Protein AF-A0AAV9BXY5-F1 (afdb_monomer_lite)

Radius of gyration: 16.95 Å; chains: 1; bounding box: 50×37×58 Å

InterPro domains:
  IPR035992 Ricin B-like lectins [SSF50370] (1-99)

Secondary structure (DSSP, 8-state):
-EEEE-TTSSBEEEE-TTSPPPEEEPTTT-BEEETTEEEEEEE---TTSBPEEES-TTSGGGB-EEETTEEEEE-GGGPEEEEE-----TT-SSEEPEEEEPTTTT-S---S-GGGG---PPP-----------PPP-

pLDDT: mean 81.11, std 15.78, range [39.06, 95.69]

Sequence (138 aa):
MCVSADAGGQNVVLGDCSKSSRWFRRRGNHAIMLSSADHLCMHFVGEGQPVTLSTNCDDQLSSWWPVAMFQFVSGSQGKRMCLDGGNSQPGSTGVVITTTECDCLGTVTCQENPQTQWFSFVTTNKGSKTKKQTSRPV

Foldseek 3Di:
DDWAQDPVQWFIWAADPVPHWDWDQDPPQRFIATPVDRQWTWFADAAPDFITIDSPCNDQRRRWDDDPQWTWGQHPPRFTKTWFQPQDDPPDNTGGIGIHGQFQRPHPDGPDDNVRRGHDDDDDPPDDPPPPPDDDDD

Organism: Acorus calamus (NCBI:txid4465)

Structure (mmCIF, N/CA/C/O backbone):
data_AF-A0AAV9BXY5-F1
#
_entry.id   AF-A0AAV9BXY5-F1
#
loop_
_atom_site.group_PDB
_atom_site.id
_atom_site.type_symbol
_atom_site.label_atom_id
_atom_site.label_alt_id
_atom_site.label_comp_id
_atom_site.label_asym_id
_atom_site.label_entity_id
_atom_site.label_seq_id
_atom_site.pdbx_PDB_ins_code
_atom_site.Cartn_x
_atom_site.Cartn_y
_atom_site.Cartn_z
_atom_site.occupancy
_atom_site.B_iso_or_equiv
_atom_site.auth_seq_id
_atom_site.auth_comp_id
_atom_site.auth_asym_id
_atom_site.auth_atom_id
_atom_site.pdbx_PDB_model_num
ATOM 1 N N . MET A 1 1 ? -11.027 3.374 -9.563 1.00 85.12 1 MET A N 1
ATOM 2 C CA . MET A 1 1 ? -9.615 3.807 -9.468 1.00 85.12 1 MET A CA 1
ATOM 3 C C . MET A 1 1 ? -8.743 2.573 -9.314 1.00 85.12 1 MET A C 1
ATOM 5 O O . MET A 1 1 ? -9.251 1.561 -8.848 1.00 85.12 1 MET A O 1
ATOM 9 N N . CYS A 1 2 ? -7.476 2.639 -9.711 1.00 89.88 2 CYS A N 1
ATOM 10 C CA . CYS A 1 2 ? -6.522 1.543 -9.560 1.00 89.88 2 CYS A CA 1
ATOM 11 C C . CYS A 1 2 ? -5.250 2.011 -8.865 1.00 89.88 2 CYS A C 1
ATOM 13 O O . CYS A 1 2 ? -4.827 3.158 -9.011 1.00 89.88 2 CYS A O 1
ATOM 15 N N . VAL A 1 3 ? -4.636 1.082 -8.144 1.00 91.69 3 VAL A N 1
ATOM 16 C CA . VAL A 1 3 ? -3.418 1.313 -7.376 1.00 91.69 3 VAL A CA 1
ATOM 17 C C . VAL A 1 3 ? -2.209 1.471 -8.300 1.00 91.69 3 VAL A C 1
ATOM 19 O O . VAL A 1 3 ? -1.983 0.643 -9.185 1.00 91.69 3 VAL A O 1
ATOM 22 N N . SER A 1 4 ? -1.411 2.511 -8.080 1.00 92.00 4 SER A N 1
ATOM 23 C CA . SER A 1 4 ? -0.211 2.845 -8.850 1.00 92.00 4 SER A CA 1
ATOM 24 C C . SER A 1 4 ? 0.912 3.312 -7.932 1.00 92.00 4 SER A C 1
ATOM 26 O O . SER A 1 4 ? 0.653 3.870 -6.873 1.00 92.00 4 SER A O 1
ATOM 28 N N . ALA A 1 5 ? 2.155 3.084 -8.340 1.00 91.62 5 ALA A N 1
ATOM 29 C CA . ALA A 1 5 ? 3.289 3.797 -7.776 1.00 91.62 5 ALA A CA 1
ATOM 30 C C . ALA A 1 5 ? 3.261 5.231 -8.320 1.00 91.62 5 ALA A C 1
ATOM 32 O O . ALA A 1 5 ? 2.939 5.435 -9.496 1.00 91.62 5 ALA A O 1
ATOM 33 N N . ASP A 1 6 ? 3.556 6.215 -7.477 1.00 87.38 6 ASP A N 1
ATOM 34 C CA . ASP A 1 6 ? 3.682 7.598 -7.924 1.00 87.38 6 ASP A CA 1
ATOM 35 C C . ASP A 1 6 ? 4.889 7.790 -8.863 1.00 87.38 6 ASP A C 1
ATOM 37 O O . ASP A 1 6 ? 5.730 6.906 -9.037 1.00 87.38 6 ASP A O 1
ATOM 41 N N . ALA A 1 7 ? 4.981 8.960 -9.501 1.00 76.81 7 ALA A N 1
ATOM 42 C CA . ALA A 1 7 ? 6.074 9.259 -10.429 1.00 76.81 7 ALA A CA 1
ATOM 43 C C . ALA A 1 7 ? 7.459 9.266 -9.749 1.00 76.81 7 ALA A C 1
ATOM 45 O O . ALA A 1 7 ? 8.463 9.039 -10.420 1.00 76.81 7 ALA A O 1
ATOM 46 N N . GLY A 1 8 ? 7.505 9.514 -8.434 1.00 73.62 8 GLY A N 1
ATOM 47 C CA . GLY A 1 8 ? 8.722 9.442 -7.625 1.00 73.62 8 GLY A CA 1
ATOM 48 C C . GLY A 1 8 ? 9.137 8.014 -7.256 1.00 73.62 8 GLY A C 1
ATOM 49 O O . GLY A 1 8 ? 10.257 7.817 -6.793 1.00 73.62 8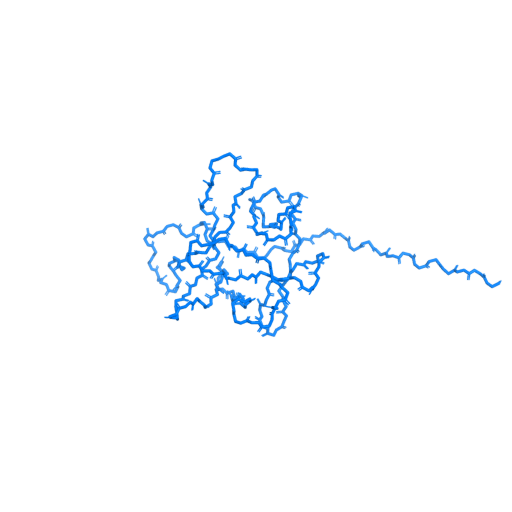 GLY A O 1
ATOM 50 N N . GLY A 1 9 ? 8.264 7.021 -7.464 1.00 73.56 9 GLY A N 1
ATOM 51 C CA . GLY A 1 9 ? 8.501 5.625 -7.102 1.00 73.56 9 GLY A CA 1
ATOM 52 C C . GLY A 1 9 ? 8.584 5.385 -5.594 1.00 73.56 9 GLY A C 1
ATOM 53 O O . GLY A 1 9 ? 9.154 4.377 -5.182 1.00 73.56 9 GLY A O 1
ATOM 54 N N . GLN A 1 10 ? 8.054 6.297 -4.777 1.00 83.44 10 GLN A N 1
ATOM 55 C CA . GLN A 1 10 ? 8.145 6.233 -3.315 1.00 83.44 10 GLN A CA 1
ATOM 56 C C . GLN A 1 10 ? 6.796 5.957 -2.660 1.00 83.44 10 GLN A C 1
ATOM 58 O O . GLN A 1 10 ? 6.749 5.240 -1.663 1.00 83.44 10 GLN A O 1
ATOM 63 N N . ASN A 1 11 ? 5.708 6.481 -3.227 1.00 87.19 11 ASN A N 1
ATOM 64 C CA . ASN A 1 11 ? 4.377 6.371 -2.637 1.00 87.19 11 ASN A CA 1
ATOM 65 C C . ASN A 1 11 ? 3.450 5.506 -3.482 1.00 87.19 11 ASN A C 1
ATOM 67 O O . ASN A 1 11 ? 3.620 5.349 -4.695 1.00 87.19 11 ASN A O 1
ATOM 71 N N . VAL A 1 12 ? 2.416 4.990 -2.824 1.00 92.19 12 VAL A N 1
ATOM 72 C CA . VAL A 1 12 ? 1.322 4.271 -3.466 1.00 92.19 12 VAL A CA 1
ATOM 73 C C . VAL A 1 12 ? 0.084 5.167 -3.524 1.00 92.19 12 VAL A C 1
ATOM 75 O O . VAL A 1 12 ? -0.378 5.707 -2.521 1.00 92.19 12 VAL A O 1
ATOM 78 N N . VAL A 1 13 ? -0.469 5.319 -4.724 1.00 91.81 13 VAL A N 1
ATOM 79 C CA . VAL A 1 13 ? -1.594 6.212 -5.015 1.00 91.81 13 VAL A CA 1
ATOM 80 C C . VAL A 1 13 ? -2.698 5.491 -5.784 1.00 91.81 13 VAL A C 1
ATOM 82 O O . VAL A 1 13 ? -2.467 4.505 -6.484 1.00 91.81 13 VAL A O 1
ATOM 85 N N . LEU A 1 14 ? -3.917 6.007 -5.699 1.00 89.56 14 LEU A N 1
ATOM 86 C CA . LEU A 1 14 ? -5.039 5.655 -6.555 1.00 89.56 14 LEU A CA 1
ATOM 87 C C . LEU A 1 14 ? -5.111 6.618 -7.735 1.00 89.56 14 LEU A C 1
ATOM 89 O O . LEU A 1 14 ? -5.071 7.837 -7.572 1.00 89.56 14 LEU A O 1
ATOM 93 N N . GLY A 1 15 ? -5.274 6.055 -8.928 1.00 86.81 15 GLY A N 1
ATOM 94 C CA . GLY A 1 15 ? -5.426 6.821 -10.159 1.00 86.81 15 GLY A CA 1
ATOM 95 C C . GLY A 1 15 ? -6.216 6.075 -11.230 1.00 86.81 15 GLY A C 1
ATOM 96 O O . GLY A 1 15 ? -6.989 5.151 -10.948 1.00 86.81 15 GLY A O 1
ATOM 97 N N . ASP A 1 16 ? -6.020 6.493 -12.478 1.00 85.88 16 ASP A N 1
ATOM 98 C CA . ASP A 1 16 ? -6.633 5.874 -13.651 1.00 85.88 16 ASP A CA 1
ATOM 99 C C . ASP A 1 16 ? -6.052 4.469 -13.914 1.00 85.88 16 ASP A C 1
ATOM 101 O O . ASP A 1 16 ? -4.844 4.284 -14.078 1.00 85.88 16 ASP A O 1
ATOM 105 N N . CYS A 1 17 ? -6.937 3.476 -14.016 1.00 86.50 17 CYS A N 1
ATOM 106 C CA . CYS A 1 17 ? -6.613 2.090 -14.355 1.00 86.50 17 CYS A CA 1
ATOM 107 C C . CYS A 1 17 ? -5.952 1.924 -15.733 1.00 86.50 17 CYS A C 1
ATOM 109 O O . 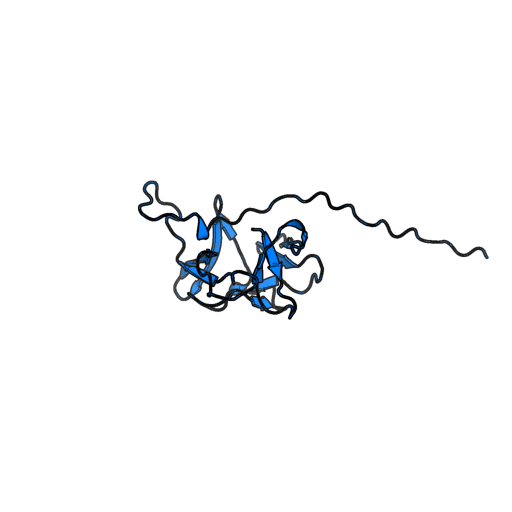CYS A 1 17 ? -5.234 0.950 -15.963 1.00 86.50 17 CYS A O 1
ATOM 111 N N . SER A 1 18 ? -6.149 2.863 -16.664 1.00 86.31 18 SER A N 1
ATOM 112 C CA . SER A 1 18 ? -5.514 2.815 -17.985 1.00 86.31 18 SER A CA 1
ATOM 113 C C . SER A 1 18 ? -3.985 2.974 -17.904 1.00 86.31 18 SER A C 1
ATOM 115 O O . SER A 1 18 ? -3.256 2.337 -18.682 1.00 86.31 18 SER A O 1
ATOM 117 N N . LYS A 1 19 ? -3.514 3.743 -16.910 1.00 85.19 19 LYS A N 1
ATOM 118 C CA . LYS A 1 19 ? -2.110 4.107 -16.651 1.00 85.19 19 LYS A CA 1
ATOM 119 C C . LYS A 1 19 ? -1.530 3.452 -15.393 1.00 85.19 19 LYS A C 1
ATOM 121 O O . LYS A 1 19 ? -0.410 3.780 -15.015 1.00 85.19 19 LYS A O 1
ATOM 126 N N . SER A 1 20 ? -2.266 2.548 -14.748 1.00 88.69 20 SER A N 1
ATOM 127 C CA . SER A 1 20 ? -1.868 2.048 -13.437 1.00 88.69 20 SER A CA 1
ATOM 128 C C . SER A 1 20 ? -0.637 1.148 -13.472 1.00 88.69 20 SER A C 1
ATOM 130 O O . SER A 1 20 ? -0.376 0.434 -14.451 1.00 88.69 20 SER A O 1
ATOM 132 N N . SER A 1 21 ? 0.094 1.130 -12.359 1.00 91.75 21 SER A N 1
ATOM 133 C CA . SER A 1 21 ? 1.155 0.149 -12.142 1.00 91.75 21 SER A CA 1
ATOM 134 C C . SER A 1 21 ? 0.577 -1.263 -12.066 1.00 91.75 21 SER A C 1
ATOM 136 O O . SER A 1 21 ? -0.595 -1.472 -11.742 1.00 91.75 21 SER A O 1
ATOM 138 N N . ARG A 1 22 ? 1.414 -2.254 -12.381 1.00 92.12 22 ARG A N 1
ATOM 139 C CA . ARG A 1 22 ? 1.067 -3.662 -12.188 1.00 92.12 22 ARG A CA 1
ATOM 140 C C . ARG A 1 22 ? 1.697 -4.175 -10.913 1.00 92.12 22 ARG A C 1
ATOM 142 O O . ARG A 1 22 ? 2.854 -3.876 -10.625 1.00 92.12 22 ARG A O 1
ATOM 149 N N . TRP A 1 23 ? 0.948 -5.014 -10.223 1.00 93.44 23 TRP A N 1
ATOM 150 C CA . TRP A 1 23 ? 1.334 -5.577 -8.944 1.00 93.44 23 TRP A CA 1
ATOM 151 C C . TRP A 1 23 ? 1.168 -7.085 -8.990 1.00 93.44 23 TRP A C 1
ATOM 153 O O . TRP A 1 23 ? 0.261 -7.594 -9.651 1.00 93.44 23 TRP A O 1
ATOM 163 N N . PHE A 1 24 ? 2.016 -7.802 -8.268 1.00 93.12 24 PHE A N 1
ATOM 164 C CA . PHE A 1 24 ? 1.837 -9.230 -8.047 1.00 93.12 24 PHE A CA 1
ATOM 165 C C . PHE A 1 24 ? 2.108 -9.560 -6.588 1.00 93.12 24 PHE A C 1
ATOM 167 O O . PHE A 1 24 ? 2.911 -8.906 -5.931 1.00 93.12 24 PHE A O 1
ATOM 174 N N . ARG A 1 25 ? 1.441 -10.589 -6.068 1.00 92.12 25 ARG A N 1
ATOM 175 C CA . ARG A 1 25 ? 1.734 -11.083 -4.726 1.00 92.12 25 ARG A CA 1
ATOM 176 C C . ARG A 1 25 ? 2.840 -12.123 -4.798 1.00 92.12 25 ARG A C 1
ATOM 178 O O . ARG A 1 25 ? 2.696 -13.125 -5.503 1.00 92.12 25 ARG A O 1
ATOM 185 N N . ARG A 1 26 ? 3.922 -11.909 -4.056 1.00 92.88 26 ARG A N 1
ATOM 186 C CA . ARG A 1 26 ? 4.996 -12.890 -3.910 1.00 92.88 26 ARG A CA 1
ATOM 187 C C . ARG A 1 26 ? 4.501 -14.076 -3.084 1.00 92.88 26 ARG A C 1
ATOM 189 O O . ARG A 1 26 ? 3.875 -13.905 -2.037 1.00 92.88 26 ARG A O 1
ATOM 196 N N . ARG A 1 27 ? 4.767 -15.293 -3.565 1.00 86.94 27 ARG A N 1
ATOM 197 C CA . ARG A 1 27 ? 4.486 -16.524 -2.810 1.00 86.94 27 ARG A CA 1
ATOM 198 C C . ARG A 1 27 ? 5.444 -16.612 -1.617 1.00 86.94 27 ARG A C 1
ATOM 200 O O . ARG A 1 27 ? 6.620 -16.308 -1.772 1.00 86.94 27 ARG A O 1
ATOM 207 N N . GLY A 1 28 ? 4.948 -17.036 -0.457 1.00 86.94 28 GLY A N 1
ATOM 208 C CA . GLY A 1 28 ? 5.744 -17.205 0.765 1.00 86.94 28 GLY A CA 1
ATOM 209 C C . GLY A 1 28 ? 5.386 -16.188 1.843 1.00 86.94 28 GLY A C 1
ATOM 210 O O . GLY A 1 28 ? 4.810 -16.566 2.853 1.00 86.94 28 GLY A O 1
ATOM 211 N N . ASN A 1 29 ? 5.669 -14.905 1.613 1.00 88.75 29 ASN A N 1
ATOM 212 C CA . ASN A 1 29 ? 5.476 -13.861 2.628 1.00 88.75 29 ASN A CA 1
ATOM 213 C C . ASN A 1 29 ? 4.358 -12.855 2.310 1.00 88.75 29 ASN A C 1
ATOM 215 O O . ASN A 1 29 ? 4.211 -11.849 2.990 1.00 88.75 29 ASN A O 1
ATOM 219 N N . HIS A 1 30 ? 3.576 -13.103 1.258 1.00 92.25 30 HIS A N 1
ATOM 220 C CA . HIS A 1 30 ? 2.453 -12.255 0.855 1.00 92.25 30 HIS A CA 1
ATOM 221 C C . HIS A 1 30 ? 2.812 -10.792 0.528 1.00 92.25 30 HIS A C 1
ATOM 223 O O . HIS A 1 30 ? 1.915 -9.954 0.432 1.00 92.25 30 HIS A O 1
ATOM 229 N N . ALA A 1 31 ? 4.087 -10.483 0.274 1.00 95.19 31 ALA A N 1
ATOM 230 C CA . ALA A 1 31 ? 4.482 -9.154 -0.173 1.00 95.19 31 ALA A CA 1
ATOM 231 C C . ALA A 1 31 ? 3.805 -8.788 -1.501 1.00 95.19 31 ALA A C 1
ATOM 233 O O . ALA A 1 31 ? 3.729 -9.604 -2.427 1.00 95.19 31 ALA A O 1
ATOM 234 N N . ILE A 1 32 ? 3.306 -7.554 -1.594 1.00 95.56 32 ILE A N 1
ATOM 235 C CA . ILE A 1 32 ? 2.734 -6.997 -2.822 1.00 95.56 32 ILE A CA 1
ATOM 236 C C . ILE A 1 32 ? 3.853 -6.273 -3.567 1.00 95.56 32 ILE A C 1
ATOM 238 O O . ILE A 1 32 ? 4.298 -5.205 -3.158 1.00 95.56 32 ILE A O 1
ATOM 242 N N . MET A 1 33 ? 4.311 -6.886 -4.652 1.00 95.56 33 MET A N 1
ATOM 243 C CA . MET A 1 33 ? 5.483 -6.491 -5.427 1.00 95.56 33 MET A CA 1
ATOM 244 C C . MET A 1 33 ? 5.092 -5.627 -6.622 1.00 95.56 33 MET A C 1
ATOM 246 O O . MET A 1 33 ? 4.098 -5.905 -7.304 1.00 95.56 33 MET A O 1
ATOM 250 N N . LEU A 1 34 ? 5.915 -4.629 -6.931 1.00 94.62 34 LEU A N 1
ATOM 251 C CA . LEU A 1 34 ? 5.781 -3.828 -8.140 1.00 94.62 34 LEU A CA 1
ATOM 252 C C . LEU A 1 34 ? 6.326 -4.610 -9.346 1.00 94.62 34 LEU A C 1
ATOM 254 O O . LEU A 1 34 ? 7.487 -4.992 -9.396 1.00 94.62 34 LEU A O 1
ATOM 258 N N . SER A 1 35 ? 5.506 -4.837 -10.374 1.00 92.88 35 SER A N 1
ATOM 259 C CA . SER A 1 35 ? 5.913 -5.688 -11.511 1.00 92.88 35 SER A CA 1
ATOM 260 C C . SER A 1 35 ? 7.000 -5.068 -12.393 1.00 92.88 35 SER A C 1
ATOM 262 O O . SER A 1 35 ? 7.683 -5.790 -13.110 1.00 92.88 35 SER A O 1
ATOM 264 N N . SER A 1 36 ? 7.127 -3.738 -12.405 1.00 91.25 36 SER A N 1
ATOM 265 C CA . SER A 1 36 ? 8.169 -3.034 -13.165 1.00 91.25 36 SER A CA 1
ATOM 266 C C . SER A 1 36 ? 9.517 -2.973 -12.441 1.00 91.25 36 SER A C 1
ATOM 268 O O . SER A 1 36 ? 10.509 -2.624 -13.073 1.00 91.25 36 SER A O 1
ATOM 270 N N . ALA A 1 37 ? 9.548 -3.288 -11.144 1.00 90.88 37 ALA A N 1
ATOM 271 C CA . ALA A 1 37 ? 10.734 -3.287 -10.296 1.00 90.88 37 ALA A CA 1
ATOM 272 C C . ALA A 1 37 ? 10.545 -4.347 -9.202 1.00 90.88 37 ALA A C 1
ATOM 274 O O . ALA A 1 37 ? 9.987 -4.076 -8.143 1.00 90.88 37 ALA A O 1
ATOM 275 N N . ASP A 1 38 ? 10.997 -5.566 -9.480 1.00 86.44 38 ASP A N 1
ATOM 276 C CA . ASP A 1 38 ? 10.792 -6.768 -8.658 1.00 86.44 38 ASP A CA 1
ATOM 277 C C . ASP A 1 38 ? 11.531 -6.772 -7.307 1.00 86.44 38 ASP A C 1
ATOM 279 O O . ASP A 1 38 ? 11.346 -7.690 -6.512 1.00 86.44 38 ASP A O 1
ATOM 283 N N . HIS A 1 39 ? 12.322 -5.739 -7.028 1.00 92.00 39 HIS A N 1
ATOM 284 C CA . HIS A 1 39 ? 12.944 -5.464 -5.734 1.00 92.00 39 HIS A CA 1
ATOM 285 C C . HIS A 1 39 ? 12.155 -4.449 -4.895 1.00 92.00 39 HIS A C 1
ATOM 287 O O . HIS A 1 39 ? 12.570 -4.161 -3.780 1.00 92.00 39 HIS A O 1
ATOM 293 N N . LEU A 1 40 ? 11.055 -3.888 -5.414 1.00 95.25 40 LEU A N 1
ATOM 294 C CA . LEU A 1 40 ? 10.192 -2.953 -4.692 1.00 95.25 40 LEU A CA 1
ATOM 295 C C . LEU A 1 40 ? 8.857 -3.602 -4.329 1.00 95.25 40 LEU A C 1
ATOM 297 O O . LEU A 1 40 ? 8.211 -4.268 -5.145 1.00 95.25 40 LEU A O 1
ATOM 301 N N . CYS A 1 41 ? 8.407 -3.345 -3.108 1.00 95.69 41 CYS A N 1
ATOM 302 C CA . CYS A 1 41 ? 7.143 -3.837 -2.573 1.00 95.69 41 CYS A CA 1
ATOM 303 C C . CYS A 1 41 ? 6.472 -2.805 -1.675 1.00 95.69 41 CYS A C 1
ATOM 305 O O . CYS A 1 41 ? 7.120 -1.906 -1.142 1.00 95.69 41 CYS A O 1
ATOM 307 N N . MET A 1 42 ? 5.164 -2.964 -1.492 1.00 95.62 42 MET A N 1
ATOM 308 C CA . MET A 1 42 ? 4.394 -2.144 -0.563 1.00 95.62 42 MET A CA 1
ATOM 309 C C . MET A 1 42 ? 4.873 -2.327 0.873 1.00 95.62 42 MET A C 1
ATOM 311 O O . MET A 1 42 ? 5.088 -3.452 1.330 1.00 95.62 42 MET A O 1
ATOM 315 N N . HIS A 1 43 ? 4.965 -1.220 1.595 1.00 95.31 43 HIS A N 1
ATOM 316 C CA . HIS A 1 43 ? 5.436 -1.173 2.965 1.00 95.31 43 HIS A CA 1
ATOM 317 C C . HIS A 1 43 ? 4.516 -0.312 3.827 1.00 95.31 43 HIS A C 1
ATOM 319 O O . HIS A 1 43 ? 4.106 0.787 3.446 1.00 95.31 43 HIS A O 1
ATOM 325 N N . PHE A 1 44 ? 4.180 -0.846 4.993 1.00 94.75 44 PHE A N 1
ATOM 326 C CA . PHE A 1 44 ? 3.441 -0.151 6.028 1.00 94.75 44 PHE A CA 1
ATOM 327 C C . PHE A 1 44 ? 4.383 0.708 6.862 1.00 94.75 44 PHE A C 1
ATOM 329 O O . PHE A 1 44 ? 5.371 0.216 7.396 1.00 94.75 44 PHE A O 1
ATOM 336 N N . VAL A 1 45 ? 4.042 1.986 7.002 1.00 93.00 45 VAL A N 1
ATOM 337 C CA . VAL A 1 45 ? 4.813 2.942 7.807 1.00 93.00 45 VAL A CA 1
ATOM 338 C C . VAL A 1 45 ? 4.173 3.147 9.181 1.00 93.00 45 VAL A C 1
ATOM 340 O O . VAL A 1 45 ? 4.860 3.172 10.198 1.00 93.00 45 VAL A O 1
ATOM 343 N N . GLY A 1 46 ? 2.850 3.299 9.219 1.00 91.50 46 GLY A N 1
ATOM 344 C CA . GLY A 1 46 ? 2.095 3.611 10.426 1.00 91.50 46 GLY A CA 1
ATOM 345 C C . GLY A 1 46 ? 0.635 3.921 10.110 1.00 91.50 46 GLY A C 1
ATOM 346 O O . GLY A 1 46 ? 0.292 4.238 8.971 1.00 91.50 46 GLY A O 1
ATOM 347 N N . GLU A 1 47 ? -0.221 3.857 11.126 1.00 91.19 47 GLU A N 1
ATOM 348 C CA . GLU A 1 47 ? -1.629 4.245 11.007 1.00 91.19 47 GLU A CA 1
ATOM 349 C C . GLU A 1 47 ? -1.757 5.722 10.588 1.00 91.19 47 GLU A C 1
ATOM 351 O O . GLU A 1 47 ? -1.004 6.587 11.040 1.00 91.19 47 GLU A O 1
ATOM 356 N N . GLY A 1 48 ? -2.673 6.004 9.666 1.00 89.06 48 GLY A N 1
ATOM 357 C CA . GLY A 1 48 ? -2.878 7.304 9.030 1.00 89.06 48 GLY A CA 1
ATOM 358 C C . GLY A 1 48 ? -1.765 7.732 8.068 1.00 89.06 48 GLY A C 1
ATOM 359 O O . GLY A 1 48 ? -1.912 8.750 7.394 1.00 89.06 48 GLY A O 1
ATOM 360 N N . GLN A 1 49 ? -0.661 6.983 7.972 1.00 90.62 49 GLN A N 1
ATOM 361 C CA . GLN A 1 49 ? 0.465 7.335 7.110 1.00 90.62 49 GLN A CA 1
ATOM 362 C C . GLN A 1 49 ? 0.298 6.778 5.691 1.00 90.62 49 GLN A C 1
ATOM 364 O O . GLN A 1 49 ? -0.350 5.739 5.508 1.00 90.62 49 GLN A O 1
ATOM 369 N N . PRO A 1 50 ? 0.903 7.436 4.682 1.00 91.81 50 PRO A N 1
ATOM 370 C CA . PRO A 1 50 ? 0.984 6.908 3.328 1.00 91.81 50 PRO A CA 1
ATOM 371 C C . PRO A 1 50 ? 1.649 5.532 3.279 1.00 91.81 50 PRO A C 1
ATOM 373 O O . PRO A 1 50 ? 2.657 5.283 3.944 1.00 91.81 50 PRO A O 1
ATOM 376 N N . VAL A 1 51 ? 1.116 4.656 2.432 1.00 93.25 51 VAL A N 1
ATOM 377 C CA . VAL A 1 51 ? 1.786 3.409 2.056 1.00 93.25 51 VAL A CA 1
ATOM 378 C C . VAL A 1 51 ? 2.933 3.742 1.111 1.00 93.25 51 VAL A C 1
ATOM 380 O O . VAL A 1 51 ? 2.749 4.446 0.112 1.00 93.25 51 VAL A O 1
ATOM 383 N N . THR A 1 52 ? 4.112 3.206 1.409 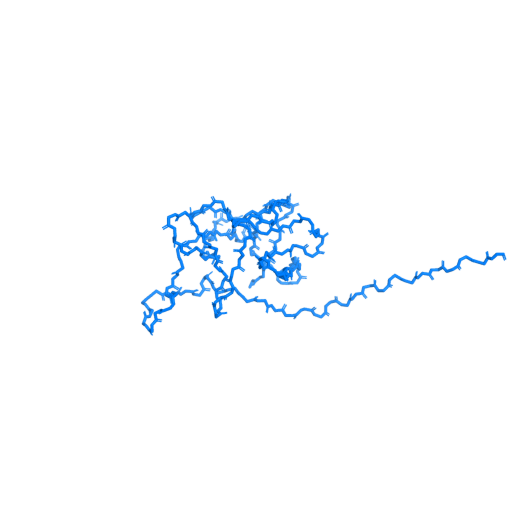1.00 94.56 52 THR A N 1
ATOM 384 C CA . THR A 1 52 ? 5.335 3.479 0.648 1.00 94.56 52 THR A CA 1
ATOM 385 C C . THR A 1 52 ? 5.834 2.242 -0.085 1.00 94.56 52 THR A C 1
ATOM 387 O O . THR A 1 52 ? 5.321 1.131 0.085 1.00 94.56 52 THR A O 1
ATOM 390 N N . LEU A 1 53 ? 6.834 2.442 -0.940 1.00 95.38 53 LEU A N 1
ATOM 391 C CA . LEU A 1 53 ? 7.621 1.370 -1.530 1.00 95.38 53 LEU A CA 1
ATOM 392 C C . LEU A 1 53 ? 8.932 1.188 -0.767 1.00 95.38 53 LEU A C 1
ATOM 394 O O . LEU A 1 53 ? 9.627 2.153 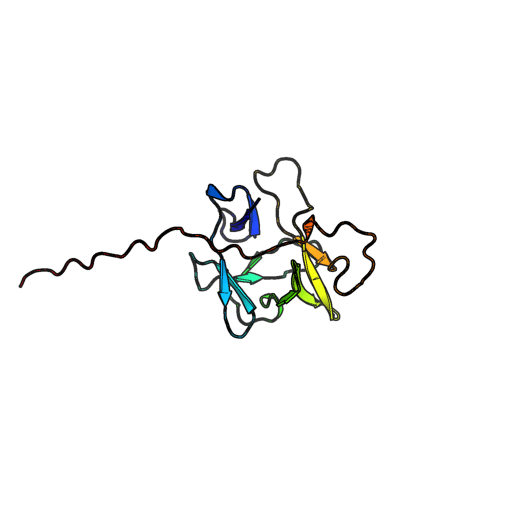-0.461 1.00 95.38 53 LEU A O 1
ATOM 398 N N . SER A 1 54 ? 9.276 -0.067 -0.492 1.00 94.50 54 SER A N 1
ATOM 399 C CA . SER A 1 54 ? 10.510 -0.461 0.188 1.00 94.50 54 SER A CA 1
ATOM 400 C C . SER A 1 54 ? 11.263 -1.505 -0.625 1.00 94.50 54 SER A C 1
ATOM 402 O O . SER A 1 54 ? 10.664 -2.259 -1.393 1.00 94.50 54 SER A O 1
ATOM 404 N N . THR A 1 55 ? 12.580 -1.560 -0.427 1.00 95.31 55 THR A N 1
ATOM 405 C CA . THR A 1 55 ? 13.440 -2.649 -0.908 1.00 95.31 55 THR A CA 1
ATOM 406 C C . THR A 1 55 ? 13.507 -3.824 0.066 1.00 95.31 55 THR A C 1
ATOM 408 O O . THR A 1 55 ? 13.909 -4.923 -0.315 1.00 95.31 55 THR A O 1
ATOM 411 N N . ASN A 1 56 ? 13.101 -3.622 1.323 1.00 94.75 56 ASN A N 1
ATOM 412 C CA . ASN A 1 56 ? 13.063 -4.673 2.332 1.00 94.75 56 ASN A CA 1
ATOM 413 C C . ASN A 1 56 ? 11.723 -5.415 2.283 1.00 94.75 56 ASN A C 1
ATOM 415 O O . ASN A 1 56 ? 10.822 -5.166 3.080 1.00 94.75 56 ASN A O 1
ATOM 419 N N . CYS A 1 57 ? 11.593 -6.324 1.320 1.00 94.94 57 CYS A N 1
ATOM 420 C CA . CYS A 1 57 ? 10.334 -7.020 1.069 1.00 94.94 57 CYS A CA 1
ATOM 421 C C . CYS A 1 57 ? 10.082 -8.232 1.946 1.00 94.94 57 CYS A C 1
ATOM 423 O O . CYS A 1 57 ? 8.986 -8.777 1.875 1.00 94.94 57 CYS A O 1
ATOM 425 N N . ASP A 1 58 ? 11.063 -8.655 2.741 1.00 93.81 58 ASP A N 1
ATOM 426 C CA . ASP A 1 58 ? 10.965 -9.806 3.641 1.00 93.81 58 ASP A CA 1
ATOM 427 C C . ASP A 1 58 ? 10.473 -9.428 5.045 1.00 93.81 58 ASP A C 1
ATOM 429 O O . ASP A 1 58 ? 10.146 -10.310 5.838 1.00 93.81 58 ASP A O 1
ATOM 433 N N . ASP A 1 59 ? 10.369 -8.131 5.338 1.00 91.62 59 ASP A N 1
ATOM 434 C CA . ASP A 1 59 ? 9.872 -7.632 6.614 1.00 91.62 59 ASP A CA 1
ATOM 435 C C . ASP A 1 59 ? 8.359 -7.864 6.804 1.00 91.62 59 ASP A C 1
ATOM 437 O O . ASP A 1 59 ? 7.566 -7.928 5.854 1.00 91.62 59 ASP A O 1
ATOM 441 N N . GLN A 1 60 ? 7.937 -7.955 8.066 1.00 91.25 60 GLN A N 1
ATOM 442 C CA . GLN A 1 60 ? 6.532 -8.116 8.436 1.00 91.25 60 GLN A CA 1
ATOM 443 C C . GLN A 1 60 ? 5.688 -6.917 7.995 1.00 91.25 60 GLN A C 1
ATOM 445 O O . GLN A 1 60 ? 4.555 -7.106 7.556 1.00 91.25 60 GLN A O 1
ATOM 450 N N . LEU A 1 61 ? 6.252 -5.705 8.018 1.00 94.06 61 LEU A N 1
ATOM 451 C CA . LEU A 1 61 ? 5.566 -4.488 7.571 1.00 94.06 61 LEU A CA 1
ATOM 452 C C . LEU A 1 61 ? 5.396 -4.433 6.040 1.00 94.06 61 LEU A C 1
ATOM 454 O O . LEU A 1 61 ? 4.668 -3.591 5.521 1.00 94.06 61 LEU A O 1
ATOM 458 N N . SER A 1 62 ? 6.026 -5.348 5.301 1.00 94.75 62 SER A N 1
ATOM 459 C CA . SER A 1 62 ? 5.831 -5.532 3.858 1.00 94.75 62 SER A CA 1
ATOM 460 C C . SER A 1 62 ? 4.981 -6.758 3.512 1.00 94.75 62 SER A C 1
ATOM 462 O O . SER A 1 62 ? 4.785 -7.062 2.335 1.00 94.75 62 SER A O 1
ATOM 464 N N . SER A 1 63 ? 4.445 -7.456 4.516 1.00 94.00 63 SER A N 1
ATOM 465 C CA . SER A 1 63 ? 3.657 -8.679 4.348 1.00 94.00 63 SER A CA 1
ATOM 466 C C . SER A 1 63 ? 2.155 -8.383 4.429 1.00 94.00 63 SER A C 1
ATOM 468 O O . SER A 1 63 ? 1.600 -8.197 5.511 1.00 94.00 63 SER A O 1
ATOM 470 N N . TRP A 1 64 ? 1.483 -8.366 3.274 1.00 93.31 64 TRP A N 1
ATOM 471 C CA . TRP A 1 64 ? 0.072 -7.978 3.156 1.00 93.31 64 TRP A CA 1
ATOM 472 C C . TRP A 1 64 ? -0.823 -9.194 2.938 1.00 93.31 64 TRP A C 1
ATOM 474 O O . TRP A 1 64 ? -0.838 -9.812 1.871 1.00 93.31 64 TRP A O 1
ATOM 484 N N . TRP A 1 65 ? -1.607 -9.540 3.944 1.00 90.62 65 TRP A N 1
ATOM 485 C CA . TRP A 1 65 ? -2.468 -10.709 3.967 1.00 90.62 65 TRP A CA 1
ATOM 486 C C . TRP A 1 65 ? -3.841 -10.412 3.352 1.00 90.62 65 TRP A C 1
ATOM 488 O O . TRP A 1 65 ? -4.443 -9.375 3.639 1.00 90.62 65 TRP A O 1
ATOM 498 N N . PRO A 1 66 ? -4.367 -11.305 2.494 1.00 88.00 66 PRO A N 1
ATOM 499 C CA . PRO A 1 66 ? -5.690 -11.130 1.917 1.00 88.00 66 PRO A CA 1
ATOM 500 C C . PRO A 1 66 ? -6.757 -11.706 2.850 1.00 88.00 66 PRO A C 1
ATOM 502 O O . PRO A 1 66 ? -6.675 -12.874 3.231 1.00 88.00 66 PRO A O 1
ATOM 505 N N . VAL A 1 67 ? -7.797 -10.931 3.156 1.00 83.81 67 VAL A N 1
ATOM 506 C CA . VAL A 1 67 ? -9.010 -11.433 3.825 1.00 83.81 67 VAL A CA 1
ATOM 507 C C . VAL A 1 67 ? -10.220 -10.859 3.116 1.00 83.81 67 VAL A C 1
ATOM 509 O O . VAL A 1 67 ? -10.453 -9.657 3.159 1.00 83.81 67 VAL A O 1
ATOM 512 N N . ALA A 1 68 ? -10.991 -11.720 2.448 1.00 82.44 68 ALA A N 1
ATOM 513 C CA . ALA A 1 68 ? -12.087 -11.304 1.575 1.00 82.44 68 ALA A CA 1
ATOM 514 C C . ALA A 1 68 ? -11.630 -10.219 0.572 1.00 82.44 68 ALA A C 1
ATOM 516 O O . ALA A 1 68 ? -10.796 -10.503 -0.288 1.00 82.44 68 ALA A O 1
ATOM 517 N N . MET A 1 69 ? -12.151 -8.993 0.684 1.00 79.94 69 MET A N 1
ATOM 518 C CA . MET A 1 69 ? -11.785 -7.856 -0.175 1.00 79.94 69 MET A CA 1
ATOM 519 C C . MET A 1 69 ? -10.766 -6.904 0.462 1.00 79.94 69 MET A C 1
ATOM 521 O O . MET A 1 69 ? -10.439 -5.879 -0.128 1.00 79.94 69 MET A O 1
ATOM 525 N N . PHE A 1 70 ? -10.251 -7.236 1.642 1.00 80.31 70 PHE A N 1
ATOM 526 C CA . PHE A 1 70 ? -9.256 -6.443 2.347 1.00 80.31 70 PHE A CA 1
ATOM 527 C C . PHE A 1 70 ? -7.840 -6.940 2.049 1.00 80.31 70 PHE A C 1
ATOM 529 O O . PHE A 1 70 ? -7.592 -8.141 1.884 1.00 80.31 70 PHE A O 1
ATOM 536 N N . GLN A 1 71 ? -6.900 -5.998 2.027 1.00 81.56 71 GLN A N 1
ATOM 537 C CA . GLN A 1 71 ? -5.470 -6.271 2.148 1.00 81.56 71 GLN A CA 1
ATOM 538 C C . GLN A 1 71 ? -5.018 -5.703 3.484 1.00 81.56 71 GLN A C 1
ATOM 540 O O . GLN A 1 71 ? -5.034 -4.484 3.650 1.00 81.56 71 GLN A O 1
ATOM 545 N N . PHE A 1 72 ? -4.645 -6.575 4.419 1.00 85.44 72 PHE A N 1
ATOM 546 C CA . PHE A 1 72 ? -4.258 -6.157 5.758 1.00 85.44 72 PHE A CA 1
ATOM 547 C C . PHE A 1 72 ? -2.791 -6.464 6.050 1.00 85.44 72 PHE A C 1
ATOM 549 O O . PHE A 1 72 ? -2.229 -7.438 5.557 1.00 85.44 72 PHE A O 1
ATOM 556 N N . VAL A 1 73 ? -2.185 -5.652 6.898 1.00 85.38 73 VAL A N 1
ATOM 557 C CA . VAL A 1 73 ? -0.857 -5.856 7.473 1.00 85.38 73 VAL A CA 1
ATOM 558 C C . VAL A 1 73 ? -0.991 -5.840 8.990 1.00 85.38 73 VAL A C 1
ATOM 560 O O . VAL A 1 73 ? -1.865 -5.168 9.545 1.00 85.38 73 VAL A O 1
ATOM 563 N N . SER A 1 74 ? -0.156 -6.609 9.679 1.00 81.81 74 SER A N 1
ATOM 564 C CA . SER A 1 74 ? -0.074 -6.517 11.135 1.00 81.81 74 SER A CA 1
ATOM 565 C C . SER A 1 74 ? 0.685 -5.242 11.488 1.00 81.81 74 SER A C 1
ATOM 567 O O . SER A 1 74 ? 1.892 -5.156 11.274 1.00 81.81 74 SER A O 1
ATOM 569 N N . GLY A 1 75 ? -0.039 -4.243 11.984 1.00 73.38 75 GLY A N 1
ATOM 570 C CA . GLY A 1 75 ? 0.543 -3.013 12.498 1.00 73.38 75 GLY A CA 1
ATOM 571 C C . GLY A 1 75 ? 1.143 -3.205 13.891 1.00 73.38 75 GLY A C 1
ATOM 572 O O . GLY A 1 75 ? 1.222 -4.312 14.435 1.00 73.38 75 GLY A O 1
ATOM 573 N N . SER A 1 76 ? 1.546 -2.095 14.506 1.00 70.69 76 SER A N 1
ATOM 574 C CA . SER A 1 76 ? 2.006 -2.104 15.892 1.00 70.69 76 SER A CA 1
ATOM 575 C C . SER A 1 76 ? 0.890 -2.563 16.845 1.00 70.69 76 SER A C 1
ATOM 577 O O . SER A 1 76 ? -0.300 -2.382 16.589 1.00 70.69 76 SER A O 1
ATOM 579 N N . GLN A 1 77 ? 1.283 -3.190 17.959 1.00 70.81 77 GLN A N 1
ATOM 580 C CA . GLN A 1 77 ? 0.371 -3.636 19.026 1.00 70.81 77 GLN A CA 1
ATOM 581 C C . GLN A 1 77 ? -0.666 -4.699 18.605 1.00 70.81 77 GLN A C 1
ATOM 583 O O . GLN A 1 77 ? -1.676 -4.883 19.276 1.00 70.81 77 GLN A O 1
ATOM 588 N N . GLY A 1 78 ? -0.421 -5.427 17.509 1.00 76.88 78 GLY A N 1
ATOM 589 C CA . GLY A 1 78 ? -1.282 -6.532 17.067 1.00 76.88 78 GLY A CA 1
ATOM 590 C C . GLY A 1 78 ? -2.555 -6.098 16.336 1.00 76.88 78 GLY A C 1
ATOM 591 O O . GLY A 1 78 ? -3.365 -6.951 15.967 1.00 76.88 78 GLY A O 1
ATOM 592 N N . LYS A 1 79 ? -2.722 -4.794 16.090 1.00 85.88 79 LYS A N 1
ATOM 593 C CA . LYS A 1 79 ? -3.798 -4.261 15.255 1.00 85.88 79 LYS A CA 1
ATOM 594 C C . LYS A 1 79 ? -3.621 -4.691 13.801 1.00 85.88 79 LYS A C 1
ATOM 596 O O . LYS A 1 79 ? -2.502 -4.771 13.291 1.00 85.88 79 LYS A O 1
ATOM 601 N N . ARG A 1 80 ? -4.735 -4.937 13.113 1.00 90.50 80 ARG A N 1
ATOM 602 C CA . ARG A 1 80 ? -4.741 -5.205 11.671 1.00 90.50 80 ARG A CA 1
ATOM 603 C C . ARG A 1 80 ? -5.047 -3.906 10.949 1.00 90.50 80 ARG A C 1
ATOM 605 O O . ARG A 1 80 ? -6.120 -3.342 11.134 1.00 90.50 80 ARG A O 1
ATOM 612 N N . MET A 1 81 ? -4.090 -3.456 10.152 1.00 92.81 81 MET A N 1
ATOM 613 C CA . MET A 1 81 ? -4.192 -2.224 9.383 1.00 92.81 81 MET A CA 1
ATOM 614 C C . MET A 1 81 ? -4.536 -2.570 7.942 1.00 92.81 81 MET A C 1
ATOM 616 O O . MET A 1 81 ? -3.893 -3.437 7.353 1.00 92.81 81 MET A O 1
ATOM 620 N N . CYS A 1 82 ? -5.537 -1.911 7.378 1.00 92.38 82 CYS A N 1
ATOM 621 C CA . CYS A 1 82 ? -5.981 -2.096 6.007 1.00 92.38 82 CYS A CA 1
ATOM 622 C C . CYS A 1 82 ? -5.506 -0.939 5.130 1.00 92.38 82 CYS A C 1
ATOM 624 O O . CYS A 1 82 ? -5.316 0.181 5.602 1.00 92.38 82 CYS A O 1
ATOM 626 N N . LEU A 1 83 ? -5.302 -1.214 3.839 1.00 92.38 83 LEU A N 1
ATOM 627 C CA . LEU A 1 83 ? -5.175 -0.150 2.842 1.00 92.38 83 LEU A CA 1
ATOM 628 C C . LEU A 1 83 ? -6.452 0.697 2.853 1.00 92.38 83 LEU A C 1
ATOM 630 O O . LEU A 1 83 ? -7.537 0.128 2.911 1.00 92.38 83 LEU A O 1
ATOM 634 N N . ASP A 1 84 ? -6.324 2.016 2.737 1.00 91.50 84 ASP A N 1
ATOM 635 C CA . ASP A 1 84 ? -7.456 2.944 2.745 1.00 91.50 84 ASP A CA 1
ATOM 636 C C . ASP A 1 84 ? -7.286 4.030 1.676 1.00 91.50 84 ASP A C 1
ATOM 638 O O . ASP A 1 84 ? -6.302 4.774 1.653 1.00 91.50 84 ASP A O 1
ATOM 642 N N . GLY A 1 85 ? -8.252 4.089 0.759 1.00 87.44 85 GLY A N 1
ATOM 643 C CA . GLY A 1 85 ? -8.334 5.064 -0.324 1.00 87.44 85 GLY A CA 1
ATOM 644 C C . GLY A 1 85 ? -9.277 6.241 -0.064 1.00 87.44 85 GLY A C 1
ATOM 645 O O . GLY A 1 85 ? -9.573 6.975 -1.004 1.00 87.44 85 GLY A O 1
ATOM 646 N N . GLY A 1 86 ? -9.805 6.403 1.153 1.00 76.12 86 GLY A N 1
ATOM 647 C CA . GLY A 1 86 ? -10.796 7.431 1.493 1.00 76.12 86 GLY A CA 1
ATOM 648 C C . GLY A 1 86 ? -10.218 8.842 1.634 1.00 76.12 86 GLY A C 1
ATOM 649 O O . GLY A 1 86 ? -10.932 9.831 1.453 1.00 76.12 86 GLY A O 1
ATOM 650 N N . ASN A 1 87 ? -8.912 8.956 1.886 1.00 63.91 87 ASN A N 1
ATOM 651 C CA . ASN A 1 87 ? -8.239 10.221 2.177 1.00 63.91 87 ASN A CA 1
ATOM 652 C C . ASN A 1 87 ? -7.885 11.005 0.904 1.00 63.91 87 ASN A C 1
ATOM 654 O O . ASN A 1 87 ? -6.735 11.094 0.476 1.00 63.91 87 ASN A O 1
ATOM 658 N N . SER A 1 88 ? -8.900 11.614 0.292 1.00 54.25 88 SER A N 1
ATOM 659 C CA . SER A 1 88 ? -8.725 12.548 -0.823 1.00 54.25 88 SER A CA 1
ATOM 660 C C . SER A 1 88 ? -8.141 13.871 -0.312 1.00 54.25 88 SER A C 1
ATOM 662 O O . SER A 1 88 ? -8.862 14.675 0.272 1.00 54.25 88 SER A O 1
ATOM 664 N N . GLN A 1 89 ? -6.850 14.138 -0.535 1.00 49.53 89 GLN A N 1
ATOM 665 C CA . GLN A 1 89 ? -6.310 15.490 -0.340 1.00 49.53 89 GLN A CA 1
ATOM 666 C C . GLN A 1 89 ? -6.795 16.406 -1.482 1.00 49.53 89 GLN A C 1
ATOM 668 O O . GLN A 1 89 ? -6.566 16.077 -2.654 1.00 49.53 89 GLN A O 1
ATOM 673 N N . PRO A 1 90 ? -7.453 17.547 -1.193 1.00 39.06 90 PRO A N 1
ATOM 674 C CA . PRO A 1 90 ? -7.898 18.482 -2.225 1.00 39.06 90 PRO A CA 1
ATOM 675 C C . PRO A 1 90 ? -6.720 18.956 -3.093 1.00 39.06 90 PRO A C 1
ATOM 677 O O . PRO A 1 90 ? -5.713 19.423 -2.570 1.00 39.06 90 PRO A O 1
ATOM 680 N N . GLY A 1 91 ? -6.838 18.846 -4.421 1.00 43.94 91 GLY A N 1
ATOM 681 C CA . GLY A 1 91 ? -5.835 19.346 -5.378 1.00 43.94 91 GLY A CA 1
ATOM 682 C C . GLY A 1 91 ? -4.766 18.344 -5.839 1.00 43.94 91 GLY A C 1
ATOM 683 O O 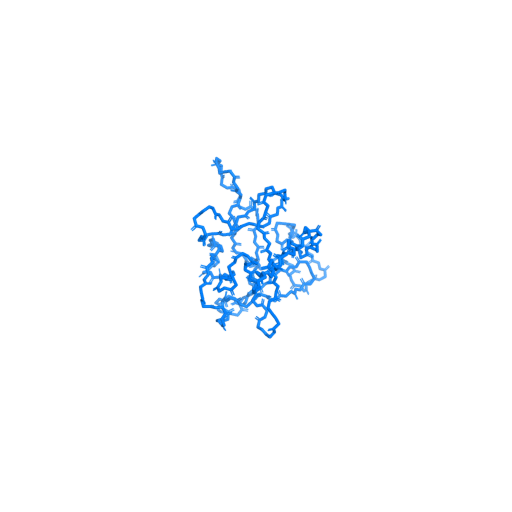. GLY A 1 91 ? -3.922 18.706 -6.657 1.00 43.94 91 GLY A O 1
ATOM 684 N N . SER A 1 92 ? -4.804 17.088 -5.382 1.00 49.38 92 SER A N 1
ATOM 685 C CA . SER A 1 92 ? -3.883 16.042 -5.855 1.00 49.38 92 SER A CA 1
ATOM 686 C C . SER A 1 92 ? -4.406 15.344 -7.120 1.00 49.38 92 SER A C 1
ATOM 688 O O . SER A 1 92 ? -5.590 15.039 -7.234 1.00 49.38 92 SER A O 1
ATOM 690 N N . THR A 1 93 ? -3.522 15.048 -8.079 1.00 54.88 93 THR A N 1
ATOM 691 C CA . THR A 1 93 ? -3.838 14.289 -9.315 1.00 54.88 93 THR A CA 1
ATOM 692 C C . THR A 1 93 ? -4.006 12.777 -9.088 1.00 54.88 93 THR A C 1
ATOM 694 O O . THR A 1 93 ? -4.264 12.031 -10.032 1.00 54.88 93 THR A O 1
ATOM 697 N N . GLY A 1 94 ? -3.898 12.329 -7.836 1.00 61.59 94 GLY A N 1
ATOM 698 C CA . GLY A 1 94 ? -4.174 10.975 -7.368 1.00 61.59 94 GLY A CA 1
ATOM 699 C C . GLY A 1 94 ? -4.481 10.988 -5.869 1.00 61.59 94 GLY A C 1
ATOM 700 O O . GLY A 1 94 ? -4.064 11.905 -5.161 1.00 61.59 94 GLY A O 1
ATOM 701 N N . VAL A 1 95 ? -5.228 9.994 -5.389 1.00 80.81 95 VAL A N 1
ATOM 702 C CA . VAL A 1 95 ? -5.552 9.851 -3.960 1.00 80.81 95 VAL A CA 1
ATOM 703 C C . VAL A 1 95 ? -4.461 9.011 -3.303 1.00 80.81 95 VAL A C 1
ATOM 705 O O . VAL A 1 95 ? -4.218 7.887 -3.734 1.00 80.81 95 VAL A O 1
ATOM 708 N N . VAL A 1 96 ? -3.765 9.549 -2.302 1.00 87.50 96 VAL A N 1
ATOM 709 C CA . VAL A 1 96 ? -2.717 8.802 -1.589 1.00 87.50 96 VAL A CA 1
ATOM 710 C C . VAL A 1 96 ? -3.370 7.682 -0.788 1.00 87.50 96 VAL A C 1
ATOM 712 O O . VAL A 1 96 ? -4.323 7.927 -0.053 1.00 87.50 96 VAL A O 1
ATOM 715 N N . ILE A 1 97 ? -2.865 6.458 -0.939 1.00 90.94 97 ILE A N 1
ATOM 716 C CA . ILE A 1 97 ? -3.335 5.333 -0.132 1.00 90.94 97 ILE A CA 1
ATOM 717 C C . ILE A 1 97 ? -2.668 5.434 1.231 1.00 90.94 97 ILE A C 1
ATOM 719 O O . ILE A 1 97 ? -1.440 5.429 1.328 1.00 90.94 97 ILE A O 1
ATOM 723 N N . THR A 1 98 ? -3.480 5.514 2.276 1.00 91.94 98 THR A N 1
ATOM 724 C CA . THR A 1 98 ? -3.022 5.451 3.664 1.00 91.94 98 THR A CA 1
ATOM 725 C C . THR A 1 98 ? -3.312 4.076 4.255 1.00 91.94 98 THR A C 1
ATOM 727 O O . THR A 1 98 ? -3.844 3.197 3.574 1.00 91.94 98 THR A O 1
ATOM 730 N N . THR A 1 99 ? -2.971 3.879 5.526 1.00 91.56 99 THR A N 1
ATOM 731 C CA . THR A 1 99 ? -3.476 2.735 6.291 1.00 91.56 99 THR A CA 1
ATOM 732 C C . THR A 1 99 ? -4.291 3.173 7.487 1.00 91.56 99 THR A C 1
ATOM 734 O O . THR A 1 99 ? -3.930 4.132 8.158 1.00 91.56 99 THR A O 1
ATOM 737 N N . THR A 1 100 ? -5.378 2.472 7.758 1.00 90.75 100 THR A N 1
ATOM 738 C CA . THR A 1 100 ? -6.243 2.679 8.925 1.00 90.75 100 THR A CA 1
ATOM 739 C C . THR A 1 100 ? -6.555 1.321 9.540 1.00 90.75 100 THR A C 1
ATOM 741 O O . THR A 1 100 ? -6.298 0.283 8.921 1.00 90.75 100 THR A O 1
ATOM 744 N N . GLU A 1 101 ? -7.025 1.291 10.786 1.00 90.75 101 GLU A N 1
ATOM 745 C CA . GLU A 1 101 ? -7.497 0.038 11.377 1.00 90.75 101 GLU A CA 1
ATOM 746 C C . GLU A 1 101 ? -8.598 -0.566 10.489 1.00 90.75 101 GLU A C 1
ATOM 748 O O . GLU A 1 101 ? -9.417 0.155 9.929 1.00 90.75 101 GLU A O 1
ATOM 753 N N . CYS A 1 102 ? -8.562 -1.882 10.269 1.00 88.88 102 CYS A N 1
ATOM 754 C CA . CYS A 1 102 ? -9.492 -2.513 9.339 1.00 88.88 102 CYS A CA 1
ATOM 755 C C . CYS A 1 102 ? -10.937 -2.423 9.838 1.00 88.88 102 CYS A C 1
ATOM 757 O O . CYS A 1 102 ? -11.289 -3.022 10.860 1.00 88.88 102 CYS A O 1
ATOM 759 N N . ASP A 1 103 ? -11.794 -1.809 9.038 1.00 84.56 103 ASP A N 1
ATOM 760 C CA . ASP A 1 103 ? -13.212 -1.701 9.318 1.00 84.56 103 ASP A CA 1
ATOM 761 C C . ASP A 1 103 ? -13.863 -3.070 9.118 1.00 84.56 103 ASP A C 1
ATOM 763 O O . ASP A 1 103 ? -13.719 -3.729 8.082 1.00 84.56 103 ASP A O 1
ATOM 767 N N . CYS A 1 104 ? -14.618 -3.509 10.126 1.00 80.44 104 CYS A N 1
ATOM 768 C CA . CYS A 1 104 ? -15.496 -4.678 10.034 1.00 80.44 104 CYS A CA 1
ATOM 769 C C . CYS A 1 104 ? -14.805 -6.007 9.687 1.00 80.44 104 CYS A C 1
ATOM 771 O O . CYS A 1 104 ? -15.429 -6.948 9.180 1.00 80.44 104 CYS A O 1
ATOM 773 N N . LEU A 1 105 ? -13.508 -6.118 9.967 1.00 76.94 105 LEU A N 1
ATOM 774 C CA . LEU A 1 105 ? -12.750 -7.325 9.684 1.00 76.94 105 LEU A CA 1
ATOM 775 C C . LEU A 1 105 ? -13.180 -8.474 10.614 1.00 76.94 105 LEU A C 1
ATOM 777 O O . LEU A 1 105 ? -12.764 -8.556 11.767 1.00 76.94 105 LEU A O 1
ATOM 781 N N . GLY A 1 106 ? -13.973 -9.410 10.087 1.00 66.56 106 GLY A N 1
ATOM 782 C CA . GLY A 1 106 ? -14.410 -10.607 10.816 1.00 66.56 106 GLY A CA 1
ATOM 783 C C . GLY A 1 106 ? -15.681 -10.429 11.651 1.00 66.56 106 GLY A C 1
ATOM 784 O O . GLY A 1 106 ? -16.006 -11.315 12.440 1.00 66.56 106 GLY A O 1
ATOM 785 N N . THR A 1 107 ? -16.416 -9.327 11.474 1.00 67.94 107 THR A N 1
ATOM 786 C CA . THR A 1 107 ? -17.718 -9.118 12.119 1.00 67.94 107 THR A CA 1
ATOM 787 C C . THR A 1 107 ? -18.865 -9.405 11.147 1.00 67.94 107 THR A C 1
ATOM 789 O O . THR A 1 107 ? -18.801 -9.092 9.961 1.00 67.94 107 THR A O 1
ATOM 792 N N . VAL A 1 108 ? -19.944 -10.017 11.648 1.00 65.06 108 VAL A N 1
ATOM 793 C CA . VAL A 1 108 ? -21.186 -10.246 10.876 1.00 65.06 108 VAL A CA 1
ATOM 794 C C . VAL A 1 108 ? -22.008 -8.968 10.695 1.00 65.06 108 VAL A C 1
ATOM 796 O O . VAL A 1 108 ? -22.789 -8.859 9.755 1.00 65.06 108 VAL A O 1
ATOM 799 N N . THR A 1 109 ? -21.821 -7.995 11.586 1.00 70.44 109 THR A N 1
ATOM 800 C CA . THR A 1 109 ? -22.472 -6.685 11.550 1.00 70.44 109 THR A CA 1
ATOM 801 C C . THR A 1 109 ? -21.410 -5.605 11.426 1.00 70.44 109 THR A C 1
ATOM 803 O O . THR A 1 109 ? -20.537 -5.476 12.287 1.00 70.44 109 THR A O 1
ATOM 806 N N . CYS A 1 110 ? -21.500 -4.837 10.348 1.00 73.56 110 CYS A N 1
ATOM 807 C CA . CYS A 1 110 ? -20.614 -3.732 10.026 1.00 73.56 110 CYS A CA 1
ATOM 808 C C . CYS A 1 110 ? -21.444 -2.447 10.037 1.00 73.56 110 CYS A C 1
ATOM 810 O O . CYS A 1 110 ? -22.375 -2.328 9.242 1.00 73.56 110 CYS A O 1
ATOM 812 N N . GLN A 1 111 ? -21.181 -1.540 10.983 1.00 77.06 111 GLN A N 1
ATOM 813 C CA . GLN A 1 111 ? -21.877 -0.246 11.030 1.00 77.06 111 GLN A CA 1
ATOM 814 C C . GLN A 1 111 ? -21.192 0.821 10.171 1.00 77.06 111 GLN A C 1
ATOM 816 O O . GLN A 1 111 ? -21.844 1.781 9.766 1.00 77.06 111 GLN A O 1
ATOM 821 N N . GLU A 1 112 ? -19.906 0.643 9.880 1.00 76.31 112 GLU A N 1
ATOM 822 C CA . GLU A 1 112 ? -19.126 1.544 9.033 1.00 76.31 112 GLU A CA 1
ATOM 823 C C . GLU A 1 112 ? -19.182 1.097 7.565 1.00 76.31 112 GLU A C 1
ATOM 825 O O . GLU A 1 112 ? -19.605 -0.018 7.263 1.00 76.31 112 GLU A O 1
ATOM 830 N N . ASN A 1 113 ? -18.818 1.971 6.624 1.00 76.31 113 ASN A N 1
ATOM 831 C CA . ASN A 1 113 ? -18.768 1.618 5.204 1.00 76.31 113 ASN A CA 1
ATOM 832 C C . ASN A 1 113 ? -17.316 1.319 4.788 1.00 76.31 113 ASN A C 1
ATOM 834 O O . ASN A 1 113 ? -16.607 2.251 4.410 1.00 76.31 113 ASN A O 1
ATOM 838 N N . PRO A 1 114 ? -16.882 0.045 4.753 1.00 81.62 114 PRO A N 1
ATOM 839 C CA . PRO A 1 114 ? -15.492 -0.329 4.484 1.00 81.62 114 PRO A CA 1
ATOM 840 C C . PRO A 1 114 ? -15.097 -0.195 3.003 1.00 81.62 114 PRO A C 1
ATOM 842 O O . PRO A 1 114 ? -14.048 -0.686 2.590 1.00 81.62 114 PRO A O 1
ATOM 845 N N . GLN A 1 115 ? -15.935 0.419 2.160 1.00 84.06 115 GLN A N 1
ATOM 846 C CA . GLN A 1 115 ? -15.705 0.532 0.717 1.00 84.06 115 GLN A CA 1
ATOM 847 C C . GLN A 1 115 ? -14.373 1.190 0.356 1.00 84.06 115 GLN A C 1
ATOM 849 O O . GLN A 1 115 ? -13.776 0.828 -0.657 1.00 84.06 115 GLN A O 1
ATOM 854 N N . THR A 1 116 ? -13.892 2.131 1.169 1.00 84.88 116 THR A N 1
ATOM 855 C CA . THR A 1 116 ? -12.591 2.777 0.948 1.00 84.88 116 THR A CA 1
ATOM 856 C C . THR A 1 116 ? -11.415 1.839 1.224 1.00 84.88 116 THR A C 1
ATOM 858 O O . THR A 1 116 ? -10.326 2.079 0.703 1.00 84.88 116 THR A O 1
ATOM 861 N N . GLN A 1 117 ? -11.644 0.746 1.960 1.00 88.62 117 GLN A N 1
ATOM 862 C CA . GLN A 1 117 ? -10.659 -0.279 2.301 1.00 88.62 117 GLN A CA 1
ATOM 863 C C . GLN A 1 117 ? -10.731 -1.538 1.417 1.00 88.62 117 GLN A C 1
ATOM 865 O O . GLN A 1 117 ? -10.003 -2.516 1.624 1.00 88.62 117 GLN A O 1
ATOM 870 N N . TRP A 1 118 ? -11.602 -1.549 0.406 1.00 87.19 118 TRP A N 1
ATOM 871 C CA . TRP A 1 118 ? -11.761 -2.688 -0.494 1.00 87.19 118 TRP A CA 1
ATOM 872 C C . TRP A 1 118 ? -10.752 -2.653 -1.643 1.00 87.19 118 TRP A C 1
ATOM 874 O O . TRP A 1 118 ? -10.899 -1.922 -2.622 1.00 87.19 118 TRP A O 1
ATOM 884 N N . PHE A 1 119 ? -9.749 -3.526 -1.555 1.00 89.00 119 PHE A N 1
ATOM 885 C CA . PHE A 1 119 ? -8.689 -3.683 -2.545 1.00 89.00 119 PHE A CA 1
ATOM 886 C C . PHE A 1 119 ? -8.609 -5.133 -3.024 1.00 89.00 119 PHE A C 1
ATOM 888 O O . PHE A 1 119 ? -8.214 -6.048 -2.294 1.00 89.00 119 PHE A O 1
ATOM 895 N N . SER A 1 120 ? -8.930 -5.340 -4.300 1.00 87.00 120 SER A N 1
ATOM 896 C CA . SER A 1 120 ? -8.844 -6.644 -4.957 1.00 87.00 120 SER A CA 1
ATOM 897 C C . SER A 1 120 ? -7.740 -6.672 -6.014 1.00 87.00 120 SER A C 1
ATOM 899 O O . SER A 1 120 ? -7.474 -5.689 -6.709 1.00 87.00 120 SER A O 1
ATOM 901 N N . PHE A 1 121 ? -7.093 -7.830 -6.150 1.00 86.81 121 PHE A N 1
ATOM 902 C CA . PHE A 1 121 ? -6.241 -8.098 -7.301 1.00 86.81 121 PHE A CA 1
ATOM 903 C C . PHE A 1 121 ? -7.119 -8.442 -8.498 1.00 86.81 121 PHE A C 1
ATOM 905 O O . PHE A 1 121 ? -7.841 -9.437 -8.477 1.00 86.81 121 PHE A O 1
ATOM 912 N N . VAL A 1 122 ? -7.004 -7.650 -9.559 1.00 86.31 122 VAL A N 1
ATOM 913 C CA . VAL A 1 122 ? -7.628 -7.936 -10.852 1.00 86.31 122 VAL A CA 1
ATOM 914 C C . VAL A 1 122 ? -6.571 -8.444 -11.824 1.00 86.31 122 VAL A C 1
ATOM 916 O O . VAL A 1 122 ? -5.506 -7.843 -11.989 1.00 86.31 122 VAL A O 1
ATOM 919 N N . THR A 1 123 ? -6.837 -9.575 -12.473 1.00 84.56 123 THR A N 1
ATOM 920 C CA . THR A 1 123 ? -5.962 -10.078 -13.535 1.00 84.56 123 THR A CA 1
ATOM 921 C C . THR A 1 123 ? -6.032 -9.126 -14.727 1.00 84.56 123 THR A C 1
ATOM 923 O O . THR A 1 123 ? -7.118 -8.773 -15.180 1.00 84.56 123 THR A O 1
ATOM 926 N N . THR A 1 124 ? -4.876 -8.688 -15.237 1.00 77.75 124 THR A N 1
ATOM 927 C CA . THR A 1 124 ? -4.813 -7.760 -16.377 1.00 77.75 124 THR A CA 1
ATOM 928 C C . THR A 1 124 ? -4.122 -8.398 -17.578 1.00 77.75 124 THR A C 1
ATOM 930 O O . THR A 1 124 ? -2.990 -8.876 -17.504 1.00 77.75 124 THR A O 1
ATOM 933 N N . ASN A 1 125 ? -4.797 -8.362 -18.725 1.00 61.56 125 ASN A N 1
ATOM 934 C CA . ASN A 1 125 ? -4.375 -9.028 -19.958 1.00 61.56 125 ASN A CA 1
ATOM 935 C C . ASN A 1 125 ? -3.553 -8.076 -20.841 1.00 61.56 125 ASN A C 1
ATOM 937 O O . ASN A 1 125 ? -3.902 -7.834 -21.991 1.00 61.56 125 ASN A O 1
ATOM 941 N N . LYS A 1 126 ? -2.492 -7.450 -20.328 1.00 59.25 126 LYS A N 1
ATOM 942 C CA . LYS A 1 126 ? 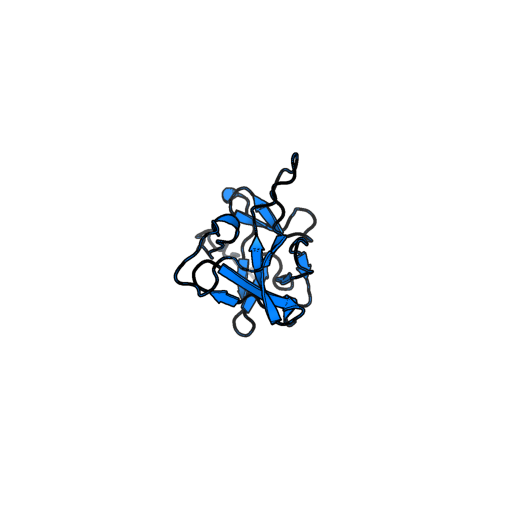-1.615 -6.635 -21.189 1.00 59.25 126 LYS A CA 1
ATOM 943 C C . LYS A 1 126 ? -0.392 -7.475 -21.568 1.00 59.25 126 LYS A C 1
ATOM 945 O O . LYS A 1 126 ? 0.533 -7.611 -20.765 1.00 59.25 126 LYS A O 1
ATOM 950 N N . GLY A 1 127 ? -0.454 -8.050 -22.773 1.00 47.66 127 GLY A N 1
ATOM 951 C CA . GLY A 1 127 ? 0.449 -9.068 -23.312 1.00 47.66 127 GLY A CA 1
ATOM 952 C C . GLY A 1 127 ? 1.935 -8.811 -23.075 1.00 47.66 127 GLY A C 1
ATOM 953 O O . GLY A 1 127 ? 2.438 -7.698 -23.242 1.00 47.66 127 GLY A O 1
ATOM 954 N N . SER A 1 128 ? 2.634 -9.872 -22.685 1.00 44.56 128 SER A N 1
ATOM 955 C CA . SER A 1 128 ? 4.089 -9.941 -22.644 1.00 44.56 128 SER A CA 1
ATOM 956 C C . SER A 1 128 ? 4.631 -9.547 -24.017 1.00 44.56 128 SER A C 1
ATOM 958 O O . SER A 1 128 ? 4.344 -10.216 -25.008 1.00 44.56 128 SER A O 1
ATOM 960 N N . LYS A 1 129 ? 5.408 -8.462 -24.115 1.00 42.78 129 LYS A N 1
ATOM 961 C CA . LYS A 1 129 ? 6.204 -8.226 -25.323 1.00 42.78 129 LYS A CA 1
ATOM 962 C C . LYS A 1 129 ? 7.271 -9.315 -25.366 1.00 42.78 129 LYS A C 1
ATOM 964 O O . LYS A 1 129 ? 8.289 -9.210 -24.688 1.00 42.78 129 LYS A O 1
ATOM 969 N N . THR A 1 130 ? 7.022 -10.375 -26.125 1.00 39.59 130 THR A N 1
ATOM 970 C CA . THR A 1 130 ? 8.021 -11.396 -26.429 1.00 39.59 130 THR A CA 1
ATOM 971 C C . THR A 1 130 ? 9.193 -10.695 -27.113 1.00 39.59 130 THR A C 1
ATOM 973 O O . THR A 1 130 ? 9.050 -10.182 -28.223 1.00 39.59 130 THR A O 1
ATOM 976 N N . LYS A 1 131 ? 10.351 -10.610 -26.448 1.00 41.56 131 LYS A N 1
ATOM 977 C CA . LYS A 1 131 ? 11.590 -10.186 -27.107 1.00 41.56 131 LYS A CA 1
ATOM 978 C C . LYS A 1 131 ? 11.879 -11.217 -28.201 1.00 41.56 131 LYS A C 1
ATOM 980 O O . LYS A 1 131 ? 12.230 -12.350 -27.887 1.00 41.56 131 LYS A O 1
ATOM 985 N N . LYS A 1 132 ? 11.707 -10.854 -29.477 1.00 43.53 132 LYS A N 1
ATOM 986 C CA . LYS A 1 132 ? 12.272 -11.635 -30.585 1.00 43.53 132 LYS A CA 1
ATOM 987 C C . LYS A 1 132 ? 13.789 -11.605 -30.420 1.00 43.53 132 LYS A C 1
ATOM 989 O O . LYS A 1 132 ? 14.408 -10.552 -30.548 1.00 43.53 132 LYS A O 1
ATOM 994 N N . GLN A 1 133 ? 14.364 -12.750 -30.084 1.00 40.53 133 GLN A N 1
ATOM 995 C CA . GLN A 1 133 ? 15.799 -12.970 -30.096 1.00 40.53 133 GLN A CA 1
ATOM 996 C C . GLN A 1 133 ? 16.238 -13.033 -31.562 1.00 40.53 133 GLN A C 1
ATOM 998 O O . GLN A 1 133 ? 16.007 -14.026 -32.244 1.00 40.53 133 GLN A O 1
ATOM 1003 N N . THR A 1 134 ? 16.800 -11.941 -32.074 1.00 43.75 134 THR A N 1
ATOM 1004 C CA . THR A 1 134 ? 17.416 -11.925 -33.403 1.00 43.75 134 THR A CA 1
ATOM 1005 C C . THR A 1 134 ? 18.749 -12.663 -33.315 1.00 43.75 134 THR A C 1
ATOM 1007 O O . THR A 1 134 ? 19.716 -12.146 -32.758 1.00 43.75 134 THR A O 1
ATOM 1010 N N . SER A 1 135 ? 18.798 -13.889 -33.832 1.00 47.75 135 SER A N 1
ATOM 1011 C CA . SER A 1 135 ? 20.041 -14.618 -34.081 1.00 47.75 135 SER A CA 1
ATOM 1012 C C . SER A 1 135 ? 20.858 -13.885 -35.151 1.00 47.75 135 SER A C 1
ATOM 1014 O O . SER A 1 135 ? 20.359 -13.646 -36.251 1.00 47.75 135 SER A O 1
ATOM 1016 N N . ARG A 1 136 ? 22.107 -13.522 -34.835 1.00 41.16 136 ARG A N 1
ATOM 1017 C CA . ARG A 1 136 ? 23.102 -13.107 -35.837 1.00 41.16 136 ARG A CA 1
ATOM 1018 C C . ARG A 1 136 ? 23.503 -14.326 -36.683 1.00 41.16 136 ARG A C 1
ATOM 1020 O O . ARG A 1 136 ? 23.738 -15.375 -36.084 1.00 41.16 136 ARG A O 1
ATOM 1027 N N . PRO A 1 137 ? 23.610 -14.214 -38.016 1.00 50.84 137 PRO A N 1
ATOM 1028 C CA . PRO A 1 137 ? 24.275 -15.237 -38.811 1.00 50.84 137 PRO A CA 1
ATOM 1029 C C . PRO A 1 137 ? 25.794 -15.175 -38.583 1.00 50.84 137 PRO A C 1
ATOM 1031 O O . PRO A 1 137 ? 26.342 -14.092 -38.350 1.00 50.84 137 PRO A O 1
ATOM 1034 N N . VAL A 1 138 ? 26.419 -16.355 -38.598 1.00 56.94 138 VAL A N 1
ATOM 1035 C CA . VAL A 1 138 ? 27.876 -16.571 -38.656 1.00 56.94 138 VAL A CA 1
ATOM 1036 C C . VAL A 1 138 ? 28.361 -16.304 -40.073 1.00 56.94 138 VAL A C 1
ATOM 1038 O O . VAL A 1 138 ? 27.632 -16.713 -41.006 1.00 56.94 138 VAL A O 1
#